Protein AF-A0A3G9JSM3-F1 (afdb_monomer_lite)

Secondary structure (DSSP, 8-state):
--HHHHTT--TTS----EE-TTS-EEESSHHHHHSS--SS---B-TTS-B-TTSTT-EEE--S-TTS---S--TT-TT-EEEEEESSEE-STT---EE--S---EEEETTS---B-----------PPPP-PPP---TTSSSSSS-------------

Radius of gyration: 33.99 Å; chains: 1; bounding box: 70×35×119 Å

Foldseek 3Di:
DFQCVVQVLDQPDDFDFAAAPVGHTFARGSQRQQVFATPAFNQADPVRDGNPPDAFQKAAGCAASNRHHPPFDQPDVPFWGWIAGRWHDPDDDDPDTRRGRGDTDTHDSPDDHHYDDGDDDDDDPDDDPDPDPDPPPPPPPDPPPPPDDDDDDDDDDD

pLDDT: mean 70.43, std 15.57, range [36.31, 92.62]

Organism: NCBI:txid213615

Sequence (158 aa):
MNARVNTQTQATDTSRPIYRLDGALVATSYTDLWDGFIGYPINVTESGTSIAGTPGTAVWTGTLQDGTSPGSQLGSLGAVSVRGFVGFVLGTNVLVVDFRWVNTGAEPSNNFLPVYGISSVLAVPTAPPAATPEPSSLLGFITLGGLMLGGAVRKARK

Structure (mmCIF, N/CA/C/O backbone):
data_AF-A0A3G9JSM3-F1
#
_entry.id   AF-A0A3G9JSM3-F1
#
loop_
_atom_site.group_PDB
_atom_site.id
_atom_site.type_symbol
_atom_site.label_atom_id
_atom_site.label_alt_id
_atom_site.label_comp_id
_atom_site.label_asym_id
_atom_site.label_entity_id
_atom_site.label_seq_id
_atom_site.pdbx_PDB_ins_code
_atom_site.Cartn_x
_atom_site.Cartn_y
_atom_site.Cartn_z
_atom_site.occupancy
_atom_site.B_iso_or_equiv
_atom_site.auth_seq_id
_atom_site.auth_comp_id
_atom_site.auth_asym_id
_atom_site.auth_atom_id
_atom_site.pdbx_PDB_model_num
ATOM 1 N N . MET A 1 1 ? 16.468 0.179 0.024 1.00 67.38 1 MET A N 1
ATOM 2 C CA . MET A 1 1 ? 15.324 0.648 0.842 1.00 67.38 1 MET A CA 1
ATOM 3 C C . MET A 1 1 ? 14.040 0.140 0.189 1.00 67.38 1 MET A C 1
ATOM 5 O O . MET A 1 1 ? 14.031 0.069 -1.033 1.00 67.38 1 MET A O 1
ATOM 9 N N . ASN A 1 2 ? 13.036 -0.309 0.952 1.00 78.75 2 ASN A N 1
ATOM 10 C CA . ASN A 1 2 ? 11.856 -1.012 0.422 1.00 78.75 2 ASN A CA 1
ATOM 11 C C . ASN A 1 2 ? 10.567 -0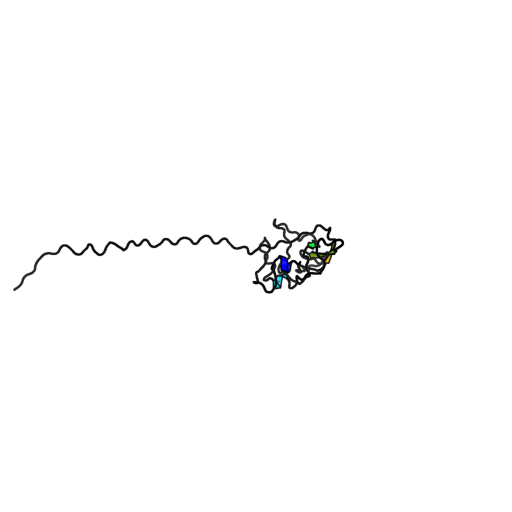.517 1.116 1.00 78.75 2 ASN A C 1
ATOM 13 O O . ASN A 1 2 ? 10.638 -0.004 2.233 1.00 78.75 2 ASN A O 1
ATOM 17 N N . ALA A 1 3 ? 9.404 -0.646 0.471 1.00 84.31 3 ALA A N 1
ATOM 18 C CA . ALA A 1 3 ? 8.138 -0.148 1.010 1.00 84.31 3 ALA A CA 1
ATOM 19 C C . ALA A 1 3 ? 7.753 -0.792 2.351 1.00 84.31 3 ALA A C 1
ATOM 21 O O . ALA A 1 3 ? 7.305 -0.069 3.237 1.00 84.31 3 ALA A O 1
ATOM 22 N N . ARG A 1 4 ? 7.996 -2.093 2.556 1.00 86.94 4 ARG A N 1
ATOM 23 C CA . ARG A 1 4 ? 7.712 -2.788 3.827 1.00 86.94 4 ARG A CA 1
ATOM 24 C C . ARG A 1 4 ? 8.434 -2.158 5.020 1.00 86.94 4 ARG A C 1
ATOM 26 O O . ARG A 1 4 ? 7.847 -1.968 6.080 1.00 86.94 4 ARG A O 1
ATOM 33 N N . VAL A 1 5 ? 9.703 -1.799 4.849 1.00 86.69 5 VAL A N 1
ATOM 34 C CA . VAL A 1 5 ? 10.511 -1.137 5.880 1.00 86.69 5 VAL A CA 1
ATOM 35 C C . VAL A 1 5 ? 10.105 0.328 6.032 1.00 86.69 5 VAL A C 1
ATOM 37 O O . VAL A 1 5 ? 9.914 0.781 7.156 1.00 86.69 5 VAL A O 1
ATOM 40 N N . ASN A 1 6 ? 9.906 1.049 4.924 1.00 85.88 6 ASN A N 1
ATOM 41 C CA . ASN A 1 6 ? 9.564 2.479 4.937 1.00 85.88 6 ASN A CA 1
ATOM 42 C C . ASN A 1 6 ? 8.227 2.775 5.612 1.00 85.88 6 ASN A C 1
ATOM 44 O O . ASN A 1 6 ? 8.044 3.846 6.179 1.00 85.88 6 ASN A O 1
ATOM 48 N N . THR A 1 7 ? 7.302 1.825 5.523 1.00 87.12 7 THR A N 1
ATOM 49 C CA . THR A 1 7 ? 5.960 1.919 6.099 1.00 87.12 7 THR A CA 1
ATOM 50 C C . THR A 1 7 ? 5.846 1.247 7.462 1.00 87.12 7 THR A C 1
ATOM 52 O O . THR A 1 7 ? 4.769 1.263 8.043 1.00 87.12 7 THR A O 1
ATOM 55 N N . GLN A 1 8 ? 6.931 0.648 7.971 1.00 88.62 8 GLN A N 1
ATOM 56 C CA . GLN A 1 8 ? 6.931 -0.130 9.216 1.00 88.62 8 GLN A CA 1
ATOM 57 C C . GLN A 1 8 ? 5.878 -1.262 9.226 1.00 88.62 8 GLN A C 1
ATOM 59 O O . GLN A 1 8 ? 5.382 -1.658 10.272 1.00 88.62 8 GLN A O 1
ATOM 64 N N . THR A 1 9 ? 5.553 -1.830 8.059 1.00 88.38 9 THR A N 1
ATOM 65 C CA . THR A 1 9 ? 4.553 -2.907 7.901 1.00 88.38 9 THR A CA 1
ATOM 66 C C . THR A 1 9 ? 5.207 -4.289 7.882 1.00 88.38 9 THR A C 1
ATOM 68 O O . THR A 1 9 ? 4.960 -5.125 7.012 1.00 88.38 9 THR A O 1
ATOM 71 N N . GLN A 1 10 ? 6.120 -4.539 8.815 1.00 85.94 10 GLN A N 1
ATOM 72 C CA . GLN A 1 10 ? 6.842 -5.809 8.899 1.00 85.94 10 GLN A CA 1
ATOM 73 C C . GLN A 1 10 ? 5.965 -6.850 9.608 1.00 85.94 10 GLN A C 1
ATOM 75 O O . GLN A 1 10 ? 5.347 -6.540 10.620 1.00 85.94 10 GLN A O 1
ATOM 80 N N . ALA A 1 11 ? 5.925 -8.088 9.106 1.00 70.31 11 ALA A N 1
ATOM 81 C CA . ALA A 1 11 ? 5.034 -9.150 9.604 1.00 70.31 11 ALA A CA 1
ATOM 82 C C . ALA A 1 11 ? 5.206 -9.498 11.102 1.00 70.31 11 ALA A C 1
ATOM 84 O O . ALA A 1 11 ? 4.347 -10.147 11.690 1.00 70.31 11 ALA A O 1
ATOM 85 N N . THR A 1 12 ? 6.311 -9.077 11.721 1.00 70.94 12 THR A N 1
ATOM 86 C CA . THR A 1 12 ? 6.621 -9.280 13.144 1.00 70.94 12 THR A CA 1
ATOM 87 C C . THR A 1 12 ? 6.180 -8.127 14.051 1.00 70.94 12 THR A C 1
ATOM 89 O O . THR A 1 12 ? 6.315 -8.245 15.266 1.00 70.94 12 THR A O 1
ATOM 92 N N . ASP A 1 13 ? 5.702 -7.011 13.495 1.00 64.12 13 ASP A N 1
ATOM 93 C CA . ASP A 1 13 ? 5.218 -5.858 14.263 1.00 64.12 13 ASP A CA 1
ATOM 94 C C . ASP A 1 13 ? 3.699 -5.956 14.506 1.00 64.12 13 ASP A C 1
ATOM 96 O O . ASP A 1 13 ? 2.994 -6.708 13.832 1.00 64.12 13 ASP A O 1
ATOM 100 N N . THR A 1 14 ? 3.203 -5.217 15.501 1.00 64.31 14 THR A N 1
ATOM 101 C CA . THR A 1 14 ? 1.815 -5.182 15.980 1.00 64.31 14 THR A CA 1
ATOM 102 C C . THR A 1 14 ? 0.805 -5.149 14.830 1.00 64.31 14 THR A C 1
ATOM 104 O O . THR A 1 14 ? 0.507 -4.103 14.258 1.00 64.31 14 THR A O 1
ATOM 107 N N . SER A 1 15 ? 0.277 -6.328 14.493 1.00 77.88 15 SER A N 1
ATOM 108 C CA . SER A 1 15 ? -0.667 -6.531 13.399 1.00 77.88 15 SER A CA 1
ATOM 109 C C . SER A 1 15 ? -1.861 -5.591 13.528 1.00 77.88 15 SER A C 1
ATOM 111 O O . SER A 1 15 ? -2.610 -5.652 14.506 1.00 77.88 15 SER A O 1
ATOM 113 N N . ARG A 1 16 ? -2.048 -4.736 12.524 1.00 86.19 16 ARG A N 1
ATOM 114 C CA . ARG A 1 16 ? -3.142 -3.769 12.457 1.00 86.19 16 ARG A CA 1
ATOM 115 C C . ARG A 1 16 ? -3.856 -3.879 11.114 1.00 86.19 16 ARG A C 1
ATOM 117 O O . ARG A 1 16 ? -3.176 -4.029 10.096 1.00 86.19 16 ARG A O 1
ATOM 124 N N . PRO A 1 17 ? -5.193 -3.762 11.098 1.00 91.69 17 PRO A N 1
ATOM 125 C CA . PRO A 1 17 ? -5.922 -3.654 9.851 1.00 91.69 17 PRO A CA 1
ATOM 126 C C . PRO A 1 17 ? -5.582 -2.335 9.150 1.00 91.69 17 PRO A C 1
ATOM 128 O O . PRO A 1 17 ? -5.435 -1.288 9.786 1.00 91.69 17 PRO A O 1
ATOM 131 N N . ILE A 1 18 ? -5.464 -2.400 7.831 1.00 91.62 18 ILE A N 1
ATOM 132 C CA . ILE A 1 18 ? -5.178 -1.280 6.942 1.00 91.62 18 ILE A CA 1
ATOM 133 C C . ILE A 1 18 ? -6.439 -1.003 6.138 1.00 91.62 18 ILE A C 1
ATOM 135 O O . ILE A 1 18 ? -7.010 -1.904 5.523 1.00 91.62 18 ILE A O 1
ATOM 139 N N . TYR A 1 19 ? -6.851 0.258 6.127 1.00 92.62 19 TYR A N 1
ATOM 140 C CA . TYR A 1 19 ? -8.038 0.717 5.421 1.00 92.62 19 TYR A CA 1
ATOM 141 C C . TYR A 1 19 ? -7.665 1.749 4.369 1.00 92.62 19 TYR A C 1
ATOM 143 O O . TYR A 1 19 ? -6.707 2.509 4.521 1.00 92.62 19 TYR A O 1
ATOM 151 N N . ARG A 1 20 ? -8.474 1.809 3.318 1.00 89.81 20 ARG A N 1
ATOM 152 C CA . ARG A 1 20 ? -8.543 2.978 2.446 1.00 89.81 20 ARG A CA 1
ATOM 153 C C . ARG A 1 20 ? -9.277 4.124 3.133 1.00 89.81 20 ARG A C 1
ATOM 155 O O . ARG A 1 20 ? -10.010 3.930 4.100 1.00 89.81 20 ARG A O 1
ATOM 162 N N . LEU A 1 21 ? -9.131 5.316 2.564 1.00 88.19 21 LEU A N 1
ATOM 163 C CA . LEU A 1 21 ? -9.771 6.536 3.060 1.00 88.19 21 LEU A CA 1
ATOM 164 C C . LEU A 1 21 ? -11.305 6.515 2.968 1.00 88.19 21 LEU A C 1
ATOM 166 O O . LEU A 1 21 ? -11.963 7.245 3.700 1.00 88.19 21 LEU A O 1
ATOM 170 N N . ASP A 1 22 ? -11.876 5.659 2.122 1.00 87.69 22 ASP A N 1
ATOM 171 C CA . ASP A 1 22 ? -13.320 5.422 2.029 1.00 87.69 22 ASP A CA 1
ATOM 172 C C . ASP A 1 22 ? -13.820 4.291 2.947 1.00 87.69 22 ASP A C 1
ATOM 174 O O . ASP A 1 22 ? -14.986 3.909 2.886 1.00 87.69 22 ASP A O 1
ATOM 178 N N . GLY A 1 23 ? -12.952 3.750 3.808 1.00 90.38 23 GLY A N 1
ATOM 179 C CA . GLY A 1 23 ? -13.303 2.736 4.803 1.00 90.38 23 GLY A CA 1
ATOM 180 C C . GLY A 1 23 ? -13.230 1.288 4.312 1.00 90.38 23 GLY A C 1
ATOM 181 O O . GLY A 1 23 ? -13.497 0.377 5.095 1.00 90.38 23 GLY A O 1
ATOM 182 N N . ALA A 1 24 ? -12.837 1.034 3.059 1.00 89.62 24 ALA A N 1
ATOM 183 C CA . ALA A 1 24 ? -12.637 -0.332 2.576 1.00 89.62 24 ALA A CA 1
ATOM 184 C C . ALA A 1 24 ? -11.421 -0.993 3.256 1.00 89.62 24 ALA A C 1
ATOM 186 O O . ALA A 1 24 ? -10.328 -0.421 3.289 1.00 89.62 24 ALA A O 1
ATOM 187 N N . LEU A 1 25 ? -11.611 -2.204 3.790 1.00 91.75 25 LEU A N 1
ATOM 188 C CA . LEU A 1 25 ? -10.570 -2.980 4.472 1.00 91.75 25 LEU A CA 1
ATOM 189 C C . LEU A 1 25 ? -9.588 -3.576 3.457 1.00 91.75 25 LEU A C 1
ATOM 191 O O . LEU A 1 25 ? -9.883 -4.577 2.816 1.00 91.75 25 LEU A O 1
ATOM 195 N N . VAL A 1 26 ? -8.405 -2.987 3.328 1.00 90.38 26 VAL A N 1
ATOM 196 C CA . VAL A 1 26 ? -7.367 -3.459 2.402 1.00 90.38 26 VAL A CA 1
ATOM 197 C C . VAL A 1 26 ? -6.726 -4.737 2.921 1.00 90.38 26 VAL A C 1
ATOM 199 O O . VAL A 1 26 ? -6.661 -5.718 2.197 1.00 90.38 26 VAL A O 1
ATOM 202 N N . ALA A 1 27 ? -6.275 -4.735 4.171 1.00 91.19 27 ALA A N 1
ATOM 203 C CA . ALA A 1 27 ? -5.614 -5.882 4.778 1.00 91.19 27 ALA A CA 1
ATOM 204 C C . ALA A 1 27 ? -5.982 -5.965 6.259 1.00 91.19 27 ALA A C 1
ATOM 206 O O . ALA A 1 27 ? -6.094 -4.948 6.937 1.00 91.19 27 ALA A O 1
ATOM 207 N N . THR A 1 28 ? -6.158 -7.170 6.777 1.00 91.69 28 THR A N 1
ATOM 208 C CA . THR A 1 28 ? -6.427 -7.475 8.189 1.00 91.69 28 THR A CA 1
ATOM 209 C C . THR A 1 28 ? -5.175 -7.381 9.064 1.00 91.69 28 THR A C 1
ATOM 211 O O . THR A 1 28 ? -5.278 -7.189 10.276 1.00 91.69 28 THR A O 1
ATOM 214 N N . SER A 1 29 ? -3.995 -7.504 8.455 1.00 90.19 29 SER A N 1
ATOM 215 C CA . SER A 1 29 ? -2.695 -7.489 9.122 1.00 90.19 29 SER A CA 1
ATOM 216 C C . SER A 1 29 ? -1.581 -7.036 8.177 1.00 90.19 29 SER A C 1
ATOM 218 O O . SER A 1 29 ? -1.764 -6.956 6.964 1.00 90.19 29 SER A O 1
ATOM 220 N N . TYR A 1 30 ? -0.387 -6.797 8.721 1.00 90.56 30 TYR A N 1
ATOM 221 C CA . TYR A 1 30 ? 0.805 -6.571 7.899 1.00 90.56 30 TYR A CA 1
ATOM 222 C C . TYR A 1 30 ? 1.211 -7.819 7.110 1.00 90.56 30 TYR A C 1
ATOM 224 O O . TYR A 1 30 ? 1.714 -7.692 6.002 1.00 90.56 30 TYR A O 1
ATOM 232 N N . THR A 1 31 ? 0.974 -9.021 7.639 1.00 89.81 31 THR A N 1
ATOM 233 C CA . THR A 1 31 ? 1.213 -10.266 6.896 1.00 89.81 31 THR A CA 1
ATOM 234 C C . THR A 1 31 ? 0.284 -10.369 5.692 1.00 89.81 31 THR A C 1
ATOM 236 O O . THR A 1 31 ? 0.772 -10.598 4.593 1.00 89.81 31 THR A O 1
ATOM 239 N N . ASP A 1 32 ? -1.008 -10.106 5.895 1.00 88.31 32 ASP A N 1
ATOM 240 C CA . ASP A 1 32 ? -2.045 -10.083 4.850 1.00 88.31 32 ASP A CA 1
ATOM 241 C C . ASP A 1 32 ? -1.735 -9.025 3.782 1.00 88.31 32 ASP A C 1
ATOM 243 O O . ASP A 1 32 ? -1.842 -9.276 2.591 1.00 88.31 32 ASP A O 1
ATOM 247 N N . LEU A 1 33 ? -1.198 -7.860 4.175 1.00 88.44 33 LEU A N 1
ATOM 248 C CA . LEU A 1 33 ? -0.731 -6.882 3.192 1.00 88.44 33 LEU A CA 1
ATOM 249 C C . LEU A 1 33 ? 0.320 -7.484 2.247 1.00 88.44 33 LEU A C 1
ATOM 251 O O . LEU A 1 33 ? 0.344 -7.123 1.084 1.00 88.44 33 LEU A O 1
ATOM 255 N N . TRP A 1 34 ? 1.204 -8.375 2.691 1.00 87.62 34 TRP A N 1
ATOM 256 C CA . TRP A 1 34 ? 2.344 -8.820 1.881 1.00 87.62 34 TRP A CA 1
ATOM 257 C C . TRP A 1 34 ? 2.325 -10.297 1.471 1.00 87.62 34 TRP A C 1
ATO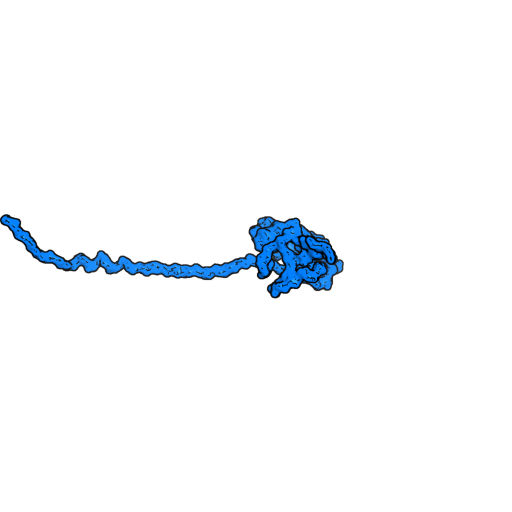M 259 O O . TRP A 1 34 ? 3.315 -10.774 0.913 1.00 87.62 34 TRP A O 1
ATOM 269 N N . ASP A 1 35 ? 1.257 -11.039 1.749 1.00 83.44 35 ASP A N 1
ATOM 270 C CA . ASP A 1 35 ? 1.143 -12.447 1.343 1.00 83.44 35 ASP A CA 1
ATOM 271 C C . ASP A 1 35 ? 0.763 -12.609 -0.138 1.00 83.44 35 ASP A C 1
ATOM 273 O O . ASP A 1 35 ? 0.864 -13.692 -0.720 1.0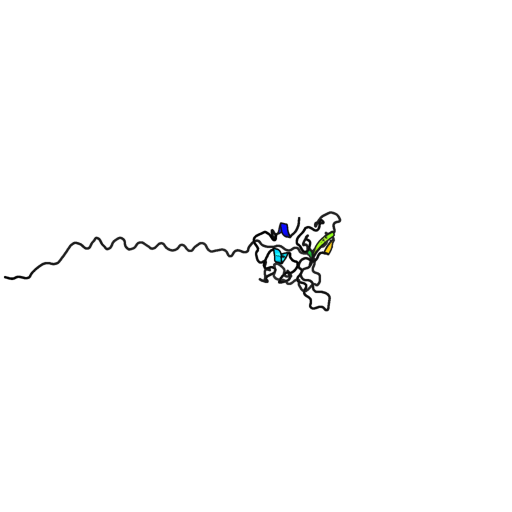0 83.44 35 ASP A O 1
ATOM 277 N N . GLY A 1 36 ? 0.401 -11.494 -0.767 1.00 77.12 36 GLY A N 1
ATOM 278 C CA . GLY A 1 36 ? 0.062 -11.408 -2.166 1.00 77.12 36 GLY A CA 1
ATOM 279 C C . GLY A 1 36 ? -1.346 -10.908 -2.396 1.00 77.12 36 GLY A C 1
ATOM 280 O O . GLY A 1 36 ? -1.509 -10.200 -3.374 1.00 77.12 36 GLY A O 1
ATOM 281 N N . PHE A 1 37 ? -2.327 -11.200 -1.546 1.00 81.31 37 PHE A N 1
ATOM 282 C CA . PHE A 1 37 ? -3.723 -10.833 -1.796 1.00 81.31 37 PHE A CA 1
ATOM 283 C C . PHE A 1 37 ? -4.217 -9.818 -0.773 1.00 81.31 37 PHE A C 1
ATOM 285 O O . PHE A 1 37 ? -3.954 -9.935 0.409 1.00 81.31 37 PHE A O 1
ATOM 292 N N . ILE A 1 38 ? -4.968 -8.819 -1.231 1.00 84.88 38 ILE A N 1
ATOM 293 C CA . ILE A 1 38 ? -5.645 -7.864 -0.347 1.00 84.88 38 ILE A CA 1
ATOM 294 C C . ILE A 1 38 ? -7.161 -7.965 -0.511 1.00 84.88 38 ILE A C 1
ATOM 296 O O . ILE A 1 38 ? -7.662 -8.413 -1.539 1.00 84.88 38 ILE A O 1
ATOM 300 N N . GLY A 1 39 ? -7.919 -7.541 0.498 1.00 85.81 39 GLY A N 1
ATOM 301 C CA . GLY A 1 39 ? -9.381 -7.612 0.478 1.00 85.81 39 GLY A CA 1
ATOM 302 C C . GLY A 1 39 ? -10.023 -6.695 -0.569 1.00 85.81 39 GLY A C 1
ATOM 303 O O . GLY A 1 39 ? -11.019 -7.062 -1.187 1.00 85.81 39 GLY A O 1
ATOM 304 N N . TYR A 1 40 ? -9.449 -5.508 -0.786 1.00 84.62 40 TYR A N 1
ATOM 305 C CA . TYR A 1 40 ? -9.931 -4.518 -1.756 1.00 84.62 40 TYR A CA 1
ATOM 306 C C . TYR A 1 40 ? -8.757 -3.808 -2.433 1.00 84.62 40 TYR A C 1
ATOM 308 O O . TYR A 1 40 ? -7.828 -3.414 -1.735 1.00 84.62 40 TYR A O 1
ATOM 316 N N . PRO A 1 41 ? -8.802 -3.543 -3.752 1.00 81.19 41 PRO A N 1
ATOM 317 C CA . PRO A 1 41 ? -7.718 -2.869 -4.465 1.00 81.19 41 PRO A CA 1
ATOM 318 C C . PRO A 1 41 ? -7.509 -1.447 -3.931 1.00 81.19 41 PRO A C 1
ATOM 320 O O . PRO A 1 41 ? -8.465 -0.782 -3.541 1.00 81.19 41 PRO A O 1
ATOM 323 N N . ILE A 1 42 ? -6.283 -0.924 -3.972 1.00 83.38 42 ILE A N 1
ATOM 324 C CA . ILE A 1 42 ? -5.957 0.427 -3.473 1.00 83.38 42 ILE A CA 1
ATOM 325 C C . ILE A 1 42 ? -6.236 1.486 -4.561 1.00 83.38 42 ILE A C 1
ATOM 327 O O . ILE A 1 42 ? -5.367 2.242 -4.974 1.00 83.38 42 ILE A O 1
ATOM 331 N N . ASN A 1 43 ? -7.451 1.516 -5.107 1.00 80.88 43 ASN A N 1
ATOM 332 C CA . ASN A 1 43 ? -7.775 2.239 -6.345 1.00 80.88 43 ASN A CA 1
ATOM 333 C C . ASN A 1 43 ? -8.513 3.569 -6.152 1.00 80.88 43 ASN A C 1
ATOM 335 O O . ASN A 1 43 ? -9.303 3.955 -7.012 1.00 80.88 43 ASN A O 1
ATOM 339 N N . VAL A 1 44 ? -8.248 4.271 -5.052 1.00 82.69 44 VAL A N 1
ATOM 340 C CA . VAL A 1 44 ? -8.840 5.581 -4.764 1.00 82.69 44 VAL A CA 1
ATOM 341 C C . VAL A 1 44 ? -7.766 6.567 -4.312 1.00 82.69 44 VAL A C 1
ATOM 343 O O . VAL A 1 44 ? -6.875 6.207 -3.543 1.00 82.69 44 VAL A O 1
ATOM 346 N N . THR A 1 45 ? -7.843 7.796 -4.823 1.00 86.00 45 THR A N 1
ATOM 347 C CA . THR A 1 45 ? -6.977 8.919 -4.435 1.00 86.00 45 THR A CA 1
ATOM 348 C C . THR A 1 45 ? -7.357 9.482 -3.065 1.00 86.00 45 THR A C 1
ATOM 350 O O . THR A 1 45 ? -8.419 9.190 -2.515 1.00 86.00 45 THR A O 1
ATOM 353 N N . GLU A 1 46 ? -6.525 10.370 -2.526 1.00 86.38 46 GLU A N 1
ATOM 354 C CA . GLU A 1 46 ? -6.798 11.114 -1.291 1.00 86.38 46 GLU A CA 1
ATOM 355 C C . GLU A 1 46 ? -8.064 11.978 -1.347 1.00 86.38 46 GLU A C 1
ATOM 357 O O . GLU A 1 46 ? -8.697 12.226 -0.325 1.00 86.38 46 GLU A O 1
ATOM 362 N N . SER A 1 47 ? -8.460 12.391 -2.549 1.00 89.62 47 SER A N 1
ATOM 363 C CA . SER A 1 47 ? -9.693 13.132 -2.828 1.00 89.62 47 SER A CA 1
ATOM 364 C C . SER A 1 47 ? -10.925 12.235 -3.019 1.00 89.62 47 SER A C 1
ATOM 366 O O . SER A 1 47 ? -12.004 12.739 -3.323 1.00 89.62 47 SER A O 1
ATOM 368 N N . GLY A 1 48 ? -10.794 10.913 -2.861 1.00 84.56 48 GLY A N 1
ATOM 369 C CA . GLY A 1 48 ? -11.896 9.964 -3.044 1.00 84.56 48 GLY A CA 1
ATOM 370 C C . GLY A 1 48 ? -12.174 9.603 -4.508 1.00 84.56 48 GLY A C 1
ATOM 371 O O . GLY A 1 48 ? -13.178 8.958 -4.806 1.00 84.56 48 GLY A O 1
ATOM 372 N N . THR A 1 49 ? -11.301 10.000 -5.440 1.00 85.56 49 THR A N 1
ATOM 373 C CA . THR A 1 49 ? -11.488 9.720 -6.869 1.00 85.56 49 THR A CA 1
ATOM 374 C C . THR A 1 49 ? -11.021 8.306 -7.195 1.00 85.56 49 THR A C 1
ATOM 376 O O . THR A 1 49 ? -9.892 7.928 -6.887 1.00 85.56 49 THR A O 1
ATOM 379 N N . SER A 1 50 ? -11.880 7.519 -7.844 1.00 79.94 50 SER A N 1
ATOM 380 C CA . SER A 1 50 ? -11.527 6.176 -8.309 1.00 79.94 50 SER A CA 1
ATOM 381 C C . SER A 1 50 ? -10.566 6.229 -9.496 1.00 79.94 50 SER A C 1
ATOM 383 O O . SER A 1 50 ? -10.828 6.902 -10.490 1.00 79.94 50 SER A O 1
ATOM 385 N N . ILE A 1 51 ? -9.488 5.453 -9.413 1.00 74.88 51 ILE A N 1
ATOM 386 C CA . ILE A 1 51 ? -8.544 5.193 -10.512 1.00 74.88 51 ILE A CA 1
ATOM 387 C C . ILE A 1 51 ? -8.745 3.797 -11.126 1.00 74.88 51 ILE A C 1
ATOM 389 O O . ILE A 1 51 ? -7.998 3.385 -12.007 1.00 74.88 51 ILE A O 1
ATOM 393 N N . ALA A 1 52 ? -9.802 3.085 -10.709 1.00 61.28 52 ALA A N 1
ATOM 394 C CA . ALA A 1 52 ? -10.143 1.723 -11.135 1.00 61.28 52 ALA A CA 1
ATOM 395 C C . ALA A 1 52 ? -10.486 1.579 -12.631 1.00 61.28 52 ALA A C 1
ATOM 397 O O . ALA A 1 52 ? -10.530 0.466 -13.148 1.00 61.28 52 ALA A O 1
ATOM 398 N N . GLY A 1 53 ? -10.783 2.690 -13.309 1.00 50.12 53 GLY A N 1
ATOM 399 C CA . GLY A 1 53 ? -11.244 2.712 -14.700 1.00 50.12 53 GLY A CA 1
ATOM 400 C C . GLY A 1 53 ? -10.134 2.673 -15.750 1.00 50.12 53 GLY A C 1
ATOM 401 O O . GLY A 1 53 ? -10.443 2.607 -16.937 1.00 50.12 53 GLY A O 1
ATOM 402 N N . THR A 1 54 ? -8.866 2.702 -15.339 1.00 56.53 54 THR A N 1
ATOM 403 C CA . THR A 1 54 ? -7.724 2.696 -16.258 1.00 56.53 54 THR A CA 1
ATOM 404 C C . THR A 1 54 ? -6.962 1.381 -16.089 1.00 56.53 54 THR A C 1
ATOM 406 O O . THR A 1 54 ? -6.115 1.274 -15.198 1.00 56.53 54 THR A O 1
ATOM 409 N N . PRO A 1 55 ? -7.253 0.345 -16.903 1.00 50.59 55 PRO A N 1
ATOM 410 C CA . PRO A 1 55 ? -6.479 -0.888 -16.896 1.00 50.59 55 PRO A CA 1
ATOM 411 C C . PRO A 1 55 ? -4.981 -0.585 -16.972 1.00 50.59 55 PRO A C 1
ATOM 413 O O . PRO A 1 55 ? -4.528 0.125 -17.868 1.00 50.59 55 PRO A O 1
ATOM 416 N N . GLY A 1 56 ? -4.212 -1.113 -16.019 1.00 53.25 56 GLY A N 1
ATOM 417 C CA . GLY A 1 56 ? -2.763 -0.939 -16.000 1.00 53.25 56 GLY A CA 1
ATOM 418 C C . GLY A 1 56 ? -2.260 0.363 -15.373 1.00 53.25 56 GLY A C 1
ATOM 419 O O . GLY A 1 56 ? -1.104 0.704 -15.622 1.00 53.25 56 GLY A O 1
ATOM 420 N N . THR A 1 57 ? -3.046 1.069 -14.542 1.00 70.75 57 THR A N 1
ATOM 421 C CA . THR A 1 57 ? -2.479 2.118 -13.674 1.00 70.75 57 THR A CA 1
ATOM 422 C C . THR A 1 57 ? -1.395 1.509 -12.789 1.00 70.75 57 THR A C 1
ATOM 424 O O . THR A 1 57 ? -1.653 0.796 -11.817 1.00 70.75 57 THR A O 1
ATOM 427 N N . ALA A 1 58 ? -0.155 1.762 -13.186 1.00 76.38 58 ALA A N 1
ATOM 428 C CA . ALA A 1 58 ? 1.033 1.358 -12.474 1.00 76.38 58 ALA A CA 1
ATOM 429 C C . ALA A 1 58 ? 1.303 2.327 -11.320 1.00 76.38 58 ALA A C 1
ATOM 431 O O . ALA A 1 58 ? 1.094 3.531 -11.447 1.00 76.38 58 ALA A O 1
ATOM 432 N N . VAL A 1 59 ? 1.804 1.793 -10.213 1.00 79.75 59 VAL A N 1
ATOM 433 C CA . VAL A 1 59 ? 2.258 2.552 -9.041 1.00 79.75 59 VAL A CA 1
ATOM 434 C C . VAL A 1 59 ? 3.690 2.188 -8.723 1.00 79.75 59 VAL A C 1
ATOM 436 O O . VAL A 1 59 ? 4.110 1.044 -8.893 1.00 79.75 59 VAL A O 1
ATOM 439 N N . TRP A 1 60 ? 4.445 3.136 -8.189 1.00 84.00 60 TRP A N 1
ATOM 440 C CA . TRP A 1 60 ? 5.742 2.826 -7.615 1.00 84.00 60 TRP A CA 1
ATOM 441 C C . TRP A 1 60 ? 5.574 2.121 -6.267 1.00 84.00 60 TRP A C 1
ATOM 443 O O . TRP A 1 60 ? 4.979 2.664 -5.339 1.00 84.00 60 TRP A O 1
ATOM 453 N N . THR A 1 61 ? 6.140 0.918 -6.150 1.00 80.88 61 THR A N 1
ATOM 454 C CA . THR A 1 61 ? 6.163 0.142 -4.897 1.00 80.88 61 THR A CA 1
ATOM 455 C C . THR A 1 61 ? 7.585 -0.108 -4.401 1.00 80.88 61 THR A C 1
ATOM 457 O O . THR A 1 61 ? 7.792 -0.304 -3.204 1.00 80.88 61 THR A O 1
ATOM 460 N N . GLY A 1 62 ? 8.589 -0.118 -5.291 1.00 80.56 62 GLY A N 1
ATOM 461 C CA . GLY A 1 62 ? 9.995 -0.328 -4.920 1.00 80.56 62 GLY A CA 1
ATOM 462 C C . GLY A 1 62 ? 10.254 -1.648 -4.179 1.00 80.56 62 GLY A C 1
ATOM 463 O O . GLY A 1 62 ? 11.226 -1.757 -3.431 1.00 80.56 62 GLY A O 1
ATOM 464 N N . THR A 1 63 ? 9.356 -2.623 -4.335 1.00 82.00 63 THR A N 1
ATOM 465 C CA . THR A 1 63 ? 9.321 -3.898 -3.610 1.00 82.00 63 THR A CA 1
ATOM 466 C C . THR A 1 63 ? 8.860 -5.030 -4.513 1.00 82.00 63 THR A C 1
ATOM 468 O O . THR A 1 63 ? 8.097 -4.807 -5.452 1.00 82.00 63 THR A O 1
ATOM 471 N N . LEU A 1 64 ? 9.322 -6.244 -4.216 1.00 81.75 64 LEU A N 1
ATOM 472 C CA . LEU A 1 64 ? 8.731 -7.478 -4.726 1.00 81.75 64 LEU A CA 1
ATOM 473 C C . LEU A 1 64 ? 7.370 -7.737 -4.058 1.00 81.75 64 LEU A C 1
ATOM 475 O O . LEU A 1 64 ? 6.998 -7.050 -3.106 1.00 81.75 64 LEU A O 1
ATOM 479 N N . GLN A 1 65 ? 6.627 -8.729 -4.557 1.00 81.00 65 GLN A N 1
ATOM 480 C CA . GLN A 1 65 ? 5.289 -9.065 -4.052 1.00 81.00 65 GLN A CA 1
ATOM 481 C C . GLN A 1 65 ? 5.270 -9.328 -2.540 1.00 81.00 65 GLN A C 1
ATOM 483 O O . GLN A 1 65 ? 4.343 -8.929 -1.845 1.00 81.00 65 GLN A O 1
ATOM 488 N N . ASP A 1 66 ? 6.342 -9.923 -2.027 1.00 81.38 66 ASP A N 1
ATOM 489 C CA . ASP A 1 66 ? 6.549 -10.214 -0.614 1.00 81.38 66 ASP A CA 1
ATOM 490 C C . ASP A 1 66 ? 7.155 -9.034 0.167 1.00 81.38 66 ASP A C 1
ATOM 492 O O . ASP A 1 66 ? 7.754 -9.241 1.216 1.00 81.38 66 ASP A O 1
ATOM 496 N N . GLY A 1 67 ? 7.109 -7.802 -0.345 1.00 83.06 67 GLY A N 1
ATOM 497 C CA . GLY A 1 67 ? 7.643 -6.615 0.329 1.00 83.06 67 GLY A CA 1
ATOM 498 C C . GLY A 1 67 ? 9.165 -6.566 0.477 1.00 83.06 67 GLY A C 1
ATOM 499 O O . GLY A 1 67 ? 9.684 -5.678 1.160 1.00 83.06 67 GLY A O 1
ATOM 500 N N . THR A 1 68 ? 9.907 -7.483 -0.146 1.00 84.88 68 THR A N 1
ATOM 501 C CA . THR A 1 68 ? 11.373 -7.456 -0.132 1.00 84.88 68 THR A CA 1
ATOM 502 C C . THR A 1 68 ? 11.937 -6.523 -1.206 1.00 84.88 68 THR A C 1
ATOM 504 O O . THR A 1 68 ? 11.245 -6.068 -2.116 1.00 84.88 68 THR A O 1
ATOM 507 N N . SER A 1 69 ? 13.213 -6.156 -1.063 1.00 82.12 69 SER A N 1
ATOM 508 C CA . SER A 1 69 ? 13.890 -5.263 -2.007 1.00 82.12 69 SER A CA 1
ATOM 509 C C . SER A 1 69 ? 14.273 -6.021 -3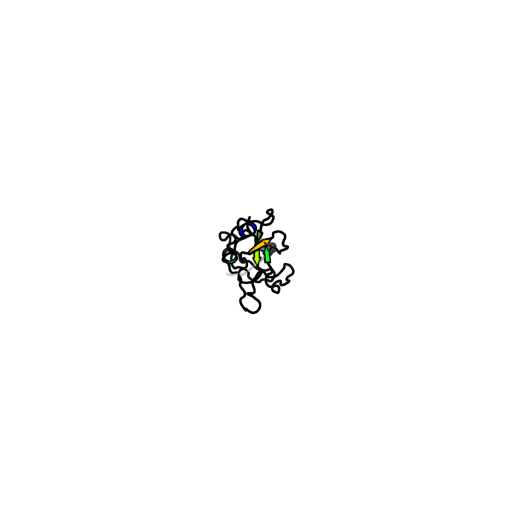.284 1.00 82.12 69 SER A C 1
ATOM 511 O O . SER A 1 69 ? 14.971 -7.026 -3.177 1.00 82.12 69 SER A O 1
ATOM 513 N N . PRO A 1 70 ? 13.956 -5.504 -4.483 1.00 75.75 70 PRO A N 1
ATOM 514 C CA . PRO A 1 70 ? 14.338 -6.128 -5.753 1.00 75.75 70 PRO A CA 1
ATOM 515 C C . PRO A 1 70 ? 15.815 -5.906 -6.136 1.00 75.75 70 PRO A C 1
ATOM 517 O O . PRO A 1 70 ? 16.263 -6.393 -7.166 1.00 75.75 70 PRO A O 1
ATOM 520 N N . GLY A 1 71 ? 16.570 -5.122 -5.356 1.00 71.12 71 GLY A N 1
ATOM 521 C CA . GLY A 1 71 ? 17.975 -4.779 -5.630 1.00 71.12 71 GLY A CA 1
ATOM 522 C C . GLY A 1 71 ? 18.163 -3.529 -6.501 1.00 71.12 71 GLY A C 1
ATOM 523 O O . GLY A 1 71 ? 19.163 -2.836 -6.339 1.00 71.12 71 GLY A O 1
ATOM 524 N N . SER A 1 72 ? 17.174 -3.169 -7.325 1.00 68.94 72 SER A N 1
ATOM 525 C CA . SER A 1 72 ? 17.140 -1.929 -8.124 1.00 68.94 72 SER A CA 1
ATOM 526 C C . SER A 1 72 ? 16.168 -0.905 -7.523 1.00 68.94 72 SER A C 1
ATOM 528 O O . SER A 1 72 ? 15.011 -1.226 -7.258 1.00 68.94 72 SER A O 1
ATOM 530 N N . GLN A 1 73 ? 16.628 0.326 -7.281 1.00 68.62 73 GLN A N 1
ATOM 531 C CA . GLN A 1 73 ? 15.841 1.398 -6.651 1.00 68.62 73 GLN A CA 1
ATOM 532 C C . GLN A 1 73 ? 15.568 2.556 -7.615 1.00 68.62 73 GLN A C 1
ATOM 534 O O . GLN A 1 73 ? 16.361 2.824 -8.521 1.00 68.62 73 GLN A O 1
ATOM 539 N N . LEU A 1 74 ? 14.464 3.267 -7.369 1.00 68.88 74 LEU A N 1
ATOM 540 C CA . LEU A 1 74 ? 14.094 4.469 -8.113 1.00 68.88 74 LEU A CA 1
ATOM 541 C C . LEU A 1 74 ? 15.191 5.537 -8.001 1.00 68.88 74 LEU A C 1
ATOM 543 O O . LEU A 1 74 ? 15.675 5.817 -6.906 1.00 68.88 74 LEU A O 1
ATOM 547 N N . GLY A 1 75 ? 15.581 6.123 -9.137 1.00 58.91 75 GLY A N 1
ATOM 548 C CA . GLY A 1 75 ? 16.582 7.197 -9.202 1.00 58.91 75 GLY A CA 1
ATOM 549 C C . GLY A 1 75 ? 18.037 6.747 -9.380 1.00 58.91 75 GLY A C 1
ATOM 550 O O . GLY A 1 75 ? 18.923 7.594 -9.462 1.00 58.91 75 GLY A O 1
ATOM 551 N N . SER A 1 76 ? 18.313 5.444 -9.489 1.00 63.09 76 SER A N 1
ATOM 552 C CA . SER A 1 76 ? 19.629 4.977 -9.944 1.00 63.09 76 SER A CA 1
ATOM 553 C C . SER A 1 76 ? 19.819 5.296 -11.440 1.00 63.09 76 SER A C 1
ATOM 555 O O . SER A 1 76 ? 18.922 5.069 -12.255 1.00 63.09 76 SER A O 1
ATOM 557 N N . LEU A 1 77 ? 20.977 5.864 -11.805 1.00 46.28 77 LEU A N 1
ATOM 558 C CA . LEU A 1 77 ? 21.326 6.217 -13.189 1.00 46.28 77 LEU A CA 1
ATOM 559 C C . LEU A 1 77 ? 21.216 4.986 -14.105 1.00 46.28 77 LEU A C 1
ATOM 561 O O . LEU A 1 77 ? 21.923 4.002 -13.913 1.00 46.28 77 LEU A O 1
ATOM 565 N N . GLY A 1 78 ? 20.325 5.054 -15.101 1.00 53.38 78 GLY A N 1
ATOM 566 C CA . GLY A 1 78 ? 20.070 3.962 -16.050 1.00 53.38 78 GLY A CA 1
ATOM 567 C C . GLY A 1 78 ? 19.215 2.810 -15.505 1.00 53.38 78 GLY A C 1
ATOM 568 O O . GLY A 1 78 ? 19.055 1.804 -16.193 1.00 53.38 78 GLY A O 1
ATOM 569 N N . ALA A 1 79 ? 18.660 2.928 -14.294 1.00 56.16 79 ALA A N 1
ATOM 570 C CA . ALA A 1 79 ? 17.941 1.830 -13.663 1.00 56.16 79 ALA A CA 1
ATOM 571 C C . ALA A 1 79 ? 16.475 1.735 -14.095 1.00 56.16 79 ALA A C 1
ATOM 573 O O . ALA A 1 79 ? 15.719 2.714 -14.092 1.00 56.16 79 ALA A O 1
ATOM 574 N N . VAL A 1 80 ? 16.073 0.496 -14.362 1.00 62.44 80 VAL A N 1
ATOM 575 C CA . VAL A 1 80 ? 14.678 0.073 -14.378 1.00 62.44 80 VAL A CA 1
ATOM 576 C C . VAL A 1 80 ? 14.250 -0.167 -12.927 1.00 62.44 80 VAL A C 1
ATOM 578 O O . VAL A 1 80 ? 14.954 -0.827 -12.163 1.00 62.44 80 VAL A O 1
ATOM 581 N N . SER A 1 81 ? 13.126 0.418 -12.523 1.00 68.31 81 SER A N 1
ATOM 582 C CA . SER A 1 81 ? 12.608 0.357 -11.152 1.00 68.31 81 SER A CA 1
ATOM 583 C C . SER A 1 81 ? 11.393 -0.552 -11.062 1.00 68.31 81 SER A C 1
ATOM 585 O O . SER A 1 81 ? 10.673 -0.732 -12.043 1.00 68.31 81 SER A O 1
ATOM 587 N N . VAL A 1 82 ? 11.152 -1.123 -9.882 1.00 66.06 82 VAL A N 1
ATOM 588 C CA . VAL A 1 82 ? 10.001 -2.007 -9.677 1.00 66.06 82 VAL A CA 1
ATOM 589 C C . VAL A 1 82 ? 8.735 -1.206 -9.395 1.00 66.06 82 VAL A C 1
ATOM 591 O O . VAL A 1 82 ? 8.693 -0.374 -8.482 1.00 66.06 82 VAL A O 1
ATOM 594 N N . ARG A 1 83 ? 7.699 -1.499 -10.179 1.00 66.38 83 ARG A N 1
ATOM 595 C CA . ARG A 1 83 ? 6.327 -1.027 -9.990 1.00 66.38 83 ARG A CA 1
ATOM 596 C C . ARG A 1 83 ? 5.430 -2.141 -9.445 1.00 66.38 83 ARG A C 1
ATOM 598 O O . ARG A 1 83 ? 5.723 -3.317 -9.640 1.00 66.38 83 ARG A O 1
ATOM 605 N N . GLY A 1 84 ? 4.322 -1.743 -8.832 1.00 58.78 84 GLY A N 1
ATOM 606 C CA . GLY A 1 84 ? 3.115 -2.547 -8.656 1.00 58.78 84 GLY A CA 1
ATOM 607 C C . GLY A 1 84 ? 1.988 -2.028 -9.551 1.00 58.78 84 GLY A C 1
ATOM 608 O O . GLY A 1 84 ? 2.183 -1.103 -10.346 1.00 58.78 84 GLY A O 1
ATOM 609 N N . PHE A 1 85 ? 0.798 -2.605 -9.419 1.00 59.53 85 PHE A N 1
ATOM 610 C CA . PHE A 1 85 ? -0.378 -2.195 -10.184 1.00 59.53 85 PHE A CA 1
ATOM 611 C C . PHE A 1 85 ? -1.575 -2.017 -9.265 1.00 59.53 85 PHE A C 1
ATOM 613 O O . PHE A 1 85 ? -1.800 -2.798 -8.341 1.00 59.53 85 PHE A O 1
ATOM 620 N N . VAL A 1 86 ? -2.362 -0.988 -9.550 1.00 52.59 86 VAL A N 1
ATOM 621 C CA . VAL A 1 86 ? -3.521 -0.627 -8.746 1.00 52.59 86 VAL A CA 1
ATOM 622 C C . VAL A 1 86 ? -4.747 -1.390 -9.216 1.00 52.59 86 VAL A C 1
ATOM 624 O O . VAL A 1 86 ? -5.537 -0.871 -9.995 1.00 52.59 86 VAL A O 1
ATOM 627 N N . GLY A 1 87 ? -4.909 -2.625 -8.742 1.00 49.66 87 GLY A N 1
ATOM 628 C CA . GLY A 1 87 ? -6.010 -3.484 -9.172 1.00 49.66 87 GLY A CA 1
ATOM 629 C C . GLY A 1 87 ? -5.841 -3.904 -10.631 1.00 49.66 87 GLY A C 1
ATOM 630 O O . GLY A 1 87 ? -5.872 -3.100 -11.561 1.00 49.66 87 GLY A O 1
ATOM 631 N N . PHE A 1 88 ? -5.636 -5.193 -10.852 1.00 46.62 88 PHE A N 1
ATOM 632 C CA . PHE A 1 88 ? -5.482 -5.695 -12.203 1.00 46.62 88 PHE A CA 1
ATOM 633 C C . PHE A 1 88 ? -6.832 -6.186 -12.730 1.00 46.62 88 PHE A C 1
ATOM 635 O O . PHE A 1 88 ? -7.468 -7.051 -12.129 1.00 46.62 88 PHE A O 1
ATOM 642 N N . VAL A 1 89 ? -7.262 -5.622 -13.862 1.00 40.22 89 VAL A N 1
ATOM 643 C CA . VAL A 1 89 ? -8.295 -6.220 -14.713 1.00 40.22 89 VAL A CA 1
ATOM 644 C C . VAL A 1 89 ? -7.557 -7.046 -15.761 1.00 40.22 89 VAL A C 1
ATOM 646 O O . VAL A 1 89 ? -6.838 -6.491 -16.596 1.00 40.22 89 VAL A O 1
ATOM 649 N N . LEU A 1 90 ? -7.701 -8.370 -15.702 1.00 41.34 90 LEU A N 1
ATOM 650 C CA . LEU A 1 90 ? -7.168 -9.295 -16.705 1.00 41.34 90 LEU A CA 1
ATOM 651 C C . LEU A 1 90 ? -7.852 -9.062 -18.066 1.00 41.34 90 LEU A C 1
ATOM 653 O O . LEU A 1 90 ? -8.801 -9.745 -18.417 1.00 41.34 90 LEU A O 1
ATOM 657 N N . GLY A 1 91 ? -7.354 -8.123 -18.871 1.00 36.31 91 GLY A N 1
ATOM 658 C CA . GLY A 1 91 ? -7.754 -7.974 -20.273 1.00 36.31 91 GLY A CA 1
ATOM 659 C C . GLY A 1 91 ? -9.223 -7.586 -20.510 1.00 36.31 91 GLY A C 1
ATOM 660 O O . GLY A 1 91 ? -10.066 -7.536 -19.620 1.00 36.31 91 GLY A O 1
ATOM 661 N N . THR A 1 92 ? -9.539 -7.273 -21.762 1.00 42.94 92 THR A N 1
ATOM 662 C CA . THR A 1 92 ? -10.789 -6.614 -22.176 1.00 42.94 92 THR A CA 1
ATOM 663 C C . THR A 1 92 ? -12.052 -7.486 -22.141 1.00 42.94 92 THR A C 1
ATOM 665 O O . THR A 1 92 ? -13.073 -7.045 -22.650 1.00 42.94 92 THR A O 1
ATOM 668 N N . ASN A 1 93 ? -12.036 -8.689 -21.550 1.00 43.78 93 ASN A N 1
ATOM 669 C CA . ASN A 1 93 ? -13.215 -9.574 -21.476 1.00 43.78 93 ASN A CA 1
ATOM 670 C C . ASN A 1 93 ? -13.205 -10.585 -20.304 1.00 43.78 93 ASN A C 1
ATOM 672 O O . ASN A 1 93 ? -13.907 -11.593 -20.374 1.00 43.78 93 ASN A O 1
ATOM 676 N N . VAL A 1 94 ? -12.439 -10.375 -19.224 1.00 44.66 94 VAL A N 1
ATOM 677 C CA . VAL A 1 94 ? -12.389 -11.349 -18.113 1.00 44.66 94 VAL A CA 1
ATOM 678 C C . VAL A 1 94 ? -12.727 -10.693 -16.774 1.00 44.66 94 VAL A C 1
ATOM 680 O O . VAL A 1 94 ? -12.044 -9.788 -16.303 1.00 44.66 94 VAL A O 1
ATOM 683 N N . LEU A 1 95 ? -13.789 -11.205 -16.142 1.00 47.31 95 LEU A N 1
ATOM 684 C CA . LEU A 1 95 ? -14.247 -10.910 -14.778 1.00 47.31 95 LEU A CA 1
ATOM 685 C C . LEU A 1 95 ? -13.311 -11.518 -13.714 1.00 47.31 95 LEU A C 1
ATOM 687 O O . LEU A 1 95 ? -13.760 -12.224 -12.814 1.00 47.31 95 LEU A O 1
ATOM 691 N N . VAL A 1 96 ? -12.002 -11.291 -13.817 1.00 49.03 96 VAL A N 1
ATOM 692 C CA . VAL A 1 96 ? -11.059 -11.655 -12.754 1.00 49.03 96 VAL A CA 1
ATOM 693 C C . VAL A 1 96 ? -10.407 -10.372 -12.266 1.00 49.03 96 VAL A C 1
ATOM 695 O O . VAL A 1 96 ? -9.520 -9.818 -12.915 1.00 49.03 96 VAL A O 1
ATOM 698 N N . VAL A 1 97 ? -10.902 -9.895 -11.124 1.00 55.31 97 VAL A N 1
ATOM 699 C CA . VAL A 1 97 ? -10.202 -8.923 -10.288 1.00 55.31 97 VAL A CA 1
ATOM 700 C C . VAL A 1 97 ? -9.104 -9.676 -9.561 1.00 55.31 97 VAL A C 1
ATOM 702 O O . VAL A 1 97 ? -9.357 -10.499 -8.685 1.00 55.31 97 VAL A O 1
ATOM 705 N N . ASP A 1 98 ? -7.873 -9.436 -9.981 1.00 62.22 98 ASP A N 1
ATOM 706 C CA . ASP A 1 98 ? -6.714 -9.918 -9.260 1.00 62.22 98 ASP A CA 1
ATOM 707 C C . ASP A 1 98 ? -6.383 -8.891 -8.178 1.00 62.22 98 ASP A C 1
ATOM 709 O O . ASP A 1 98 ? -5.990 -7.753 -8.460 1.00 62.22 98 ASP A O 1
ATOM 713 N N . PHE A 1 99 ? -6.621 -9.292 -6.931 1.00 67.56 99 PHE A N 1
ATOM 714 C CA . PHE A 1 99 ? -6.387 -8.461 -5.759 1.00 67.56 99 PHE A CA 1
ATOM 715 C C . PHE A 1 99 ? -4.929 -8.484 -5.299 1.00 67.56 99 PHE A C 1
ATOM 717 O O . PHE A 1 99 ? -4.639 -8.100 -4.170 1.00 67.56 99 PHE A O 1
ATOM 724 N N . ARG A 1 100 ? -3.987 -8.905 -6.148 1.00 73.50 100 ARG A N 1
ATOM 725 C CA . ARG A 1 100 ? -2.573 -8.657 -5.885 1.00 73.50 100 ARG A CA 1
ATOM 726 C C . ARG A 1 100 ? -2.253 -7.180 -6.041 1.00 73.50 100 ARG A C 1
ATOM 728 O O . ARG A 1 100 ? -2.407 -6.612 -7.119 1.00 73.50 100 ARG A O 1
ATOM 735 N N . TRP A 1 101 ? -1.780 -6.551 -4.970 1.00 75.69 101 TRP A N 1
ATOM 736 C CA . TRP A 1 101 ? -1.464 -5.116 -4.991 1.00 75.69 101 TRP A CA 1
ATOM 737 C C . TRP A 1 101 ? -0.025 -4.818 -5.415 1.00 75.69 101 TRP A C 1
ATOM 739 O O . TRP A 1 101 ? 0.257 -3.756 -5.971 1.00 75.69 101 TRP A O 1
ATOM 749 N N . VAL A 1 102 ? 0.883 -5.780 -5.231 1.00 78.19 102 VAL A N 1
ATOM 750 C CA . VAL A 1 102 ? 2.204 -5.763 -5.858 1.00 78.19 102 VAL A CA 1
ATOM 751 C C . VAL A 1 102 ? 2.284 -6.915 -6.846 1.00 78.19 102 VAL A C 1
ATOM 753 O O . VAL A 1 102 ? 2.246 -8.085 -6.476 1.00 78.19 102 VAL A O 1
ATOM 756 N N . ASN A 1 103 ? 2.439 -6.571 -8.119 1.00 71.44 103 ASN A N 1
ATOM 757 C CA . ASN A 1 103 ? 2.829 -7.501 -9.166 1.00 71.44 103 ASN A CA 1
ATOM 758 C C . ASN A 1 103 ? 4.137 -6.979 -9.757 1.00 71.44 103 ASN A C 1
ATOM 760 O O . ASN A 1 103 ? 4.228 -5.807 -10.117 1.00 71.44 103 ASN A O 1
ATOM 764 N N . THR A 1 104 ? 5.159 -7.829 -9.782 1.00 65.56 104 THR A N 1
ATOM 765 C CA . THR A 1 104 ? 6.519 -7.442 -10.147 1.00 65.56 104 THR A CA 1
ATOM 766 C C . THR A 1 104 ? 6.598 -7.082 -11.626 1.00 65.56 104 THR A C 1
ATOM 768 O O . THR A 1 104 ? 6.575 -7.956 -12.491 1.00 65.56 104 THR A O 1
ATOM 771 N N . GLY A 1 105 ? 6.740 -5.790 -11.910 1.00 68.31 105 GLY A N 1
ATOM 772 C CA . GLY A 1 105 ? 7.052 -5.266 -13.235 1.00 68.31 105 GLY A CA 1
ATOM 773 C C . GLY A 1 105 ? 8.164 -4.228 -13.151 1.00 68.31 105 GLY A C 1
ATOM 774 O O . GLY A 1 105 ? 8.307 -3.545 -12.139 1.00 68.31 105 GLY A O 1
ATOM 775 N N . ALA A 1 106 ? 8.945 -4.093 -14.216 1.00 73.31 106 ALA A N 1
ATOM 776 C CA . ALA A 1 106 ? 10.057 -3.155 -14.290 1.00 73.31 106 ALA A CA 1
ATOM 777 C C . ALA A 1 106 ? 9.678 -1.982 -15.224 1.00 73.31 106 ALA A C 1
ATOM 779 O O . ALA A 1 106 ? 9.185 -2.225 -16.324 1.00 73.31 106 ALA A O 1
ATOM 780 N N . GLU A 1 107 ? 9.832 -0.729 -14.782 1.00 75.31 107 GLU A N 1
ATOM 781 C CA . GLU A 1 107 ? 9.588 0.487 -15.585 1.00 75.31 107 GLU A CA 1
ATOM 782 C C . GLU A 1 107 ? 10.803 1.428 -15.598 1.00 75.31 107 GLU A C 1
ATOM 784 O O . GLU A 1 107 ? 11.535 1.495 -14.603 1.00 75.31 107 GLU A O 1
ATOM 789 N N . PRO A 1 108 ? 11.013 2.197 -16.683 1.00 76.88 108 PRO A N 1
ATOM 790 C CA . PRO A 1 108 ? 11.967 3.299 -16.698 1.00 76.88 108 PRO A CA 1
ATOM 791 C C . PRO A 1 108 ? 11.719 4.285 -15.550 1.00 76.88 108 PRO A C 1
ATOM 793 O O . PRO A 1 108 ? 10.589 4.693 -15.282 1.00 76.88 108 PRO A O 1
ATOM 796 N N . SER A 1 109 ? 12.790 4.695 -14.870 1.00 75.94 109 SER A N 1
ATOM 797 C CA . SER A 1 109 ? 12.713 5.588 -13.704 1.00 75.94 109 SER A CA 1
ATOM 798 C C . SER A 1 109 ? 12.246 7.014 -14.024 1.00 75.94 109 SER A C 1
ATOM 800 O O . SER A 1 109 ? 11.892 7.753 -13.111 1.00 75.94 109 SER A O 1
ATOM 802 N N . ASN A 1 110 ? 12.204 7.400 -15.302 1.00 77.50 110 ASN A N 1
ATOM 803 C CA . ASN A 1 110 ? 11.660 8.675 -15.771 1.00 77.50 110 ASN A CA 1
ATOM 804 C C . ASN A 1 110 ? 10.134 8.653 -15.998 1.00 77.50 110 ASN A C 1
ATOM 806 O O . ASN A 1 110 ? 9.583 9.654 -16.455 1.00 77.50 110 ASN A O 1
ATOM 810 N N . ASN A 1 111 ? 9.447 7.546 -15.694 1.00 78.81 111 ASN A N 1
ATOM 811 C CA . ASN A 1 111 ? 7.989 7.483 -15.754 1.00 78.81 111 ASN A CA 1
ATOM 812 C C . ASN A 1 111 ? 7.340 8.188 -14.554 1.00 78.81 111 ASN A C 1
ATOM 814 O O . ASN A 1 111 ? 7.699 7.966 -13.395 1.00 78.81 111 ASN A O 1
ATOM 818 N N . PHE A 1 112 ? 6.307 8.980 -14.837 1.00 78.81 112 PHE A N 1
ATOM 819 C CA . PHE A 1 112 ? 5.466 9.606 -13.821 1.00 78.81 112 PHE A CA 1
ATOM 820 C C . PHE A 1 112 ? 4.382 8.625 -13.370 1.00 78.81 112 PHE A C 1
ATOM 822 O O . PHE A 1 112 ? 3.306 8.565 -13.962 1.00 78.81 112 PHE A O 1
ATOM 829 N N . LEU A 1 113 ? 4.681 7.840 -12.333 1.00 79.38 113 LEU A N 1
ATOM 830 C CA . LEU A 1 113 ? 3.721 6.933 -11.704 1.00 79.38 113 LEU A CA 1
ATOM 831 C C . LEU A 1 113 ? 3.374 7.402 -10.283 1.00 79.38 113 LEU A C 1
ATOM 833 O O . LEU A 1 113 ? 4.249 7.920 -9.582 1.00 79.38 113 LEU A O 1
ATOM 837 N N . PRO A 1 114 ? 2.123 7.206 -9.837 1.00 81.19 114 PRO A N 1
ATOM 838 C CA . PRO A 1 114 ? 1.721 7.489 -8.467 1.00 81.19 114 PRO A CA 1
ATOM 839 C C . PRO A 1 114 ? 2.476 6.635 -7.437 1.00 81.19 114 PRO A C 1
ATOM 841 O O . PRO A 1 114 ? 2.935 5.526 -7.716 1.00 81.19 114 PRO A O 1
ATOM 844 N N . VAL A 1 115 ? 2.558 7.163 -6.218 1.00 82.56 115 VAL A N 1
ATOM 845 C CA . VAL A 1 115 ? 3.034 6.480 -5.007 1.00 82.56 115 VAL A CA 1
ATOM 846 C C . VAL A 1 115 ? 1.906 6.450 -3.984 1.00 82.56 115 VAL A C 1
ATOM 848 O O . VAL A 1 115 ? 1.069 7.351 -3.961 1.00 82.56 115 VAL A O 1
ATOM 851 N N . TYR A 1 116 ? 1.908 5.453 -3.104 1.00 85.19 116 TYR A N 1
ATOM 852 C CA . TYR A 1 116 ? 1.015 5.445 -1.949 1.00 85.19 116 TYR A CA 1
ATOM 853 C C . TYR A 1 116 ? 1.689 6.016 -0.710 1.00 85.19 116 TYR A C 1
ATOM 855 O O . TYR A 1 116 ? 2.869 5.771 -0.455 1.00 85.19 116 TYR A O 1
ATOM 863 N N . GLY A 1 117 ? 0.896 6.723 0.090 1.00 87.44 117 GLY A N 1
ATOM 864 C CA . GLY A 1 117 ? 1.198 7.006 1.486 1.00 87.44 117 GLY A CA 1
ATOM 865 C C . GLY A 1 117 ? 0.363 6.105 2.390 1.00 87.44 117 GLY A C 1
ATOM 866 O O . GLY A 1 117 ? -0.798 5.834 2.092 1.00 87.44 117 GLY A O 1
ATOM 867 N N . ILE A 1 118 ? 0.946 5.666 3.503 1.00 88.25 118 ILE A N 1
ATOM 868 C CA . ILE A 1 118 ? 0.211 5.045 4.606 1.00 88.25 118 ILE A CA 1
ATOM 869 C C . ILE A 1 118 ? 0.217 6.020 5.781 1.00 88.25 118 ILE A C 1
ATOM 871 O O . ILE A 1 118 ? 1.246 6.635 6.078 1.00 88.25 118 ILE A O 1
ATOM 875 N N . SER A 1 119 ? -0.929 6.203 6.429 1.00 88.19 119 SER A N 1
ATOM 876 C CA . SER A 1 119 ? -0.989 7.002 7.649 1.00 88.19 119 SER A CA 1
ATOM 877 C C . SER A 1 119 ? -0.414 6.218 8.826 1.00 88.19 119 SER A C 1
ATOM 879 O O . SER A 1 119 ? -0.394 4.986 8.832 1.00 88.19 119 SER A O 1
ATOM 881 N N . SER A 1 120 ? -0.032 6.930 9.884 1.00 83.69 120 SER A N 1
ATOM 882 C CA . SER A 1 120 ? 0.026 6.313 11.206 1.00 83.69 120 SER A CA 1
ATOM 883 C C . SER A 1 120 ? -1.381 5.885 11.656 1.00 83.69 120 SER A C 1
ATOM 885 O O . SER A 1 120 ? -2.385 6.087 10.962 1.00 83.69 120 SER A O 1
ATOM 887 N N . VAL A 1 121 ? -1.464 5.277 12.837 1.00 81.44 121 VAL A N 1
ATOM 888 C CA . VAL A 1 121 ? -2.738 4.881 13.442 1.00 81.44 121 VAL A CA 1
ATOM 889 C C . VAL A 1 121 ? -3.649 6.100 13.589 1.00 81.44 121 VAL A C 1
ATOM 891 O O . VAL A 1 121 ? -3.314 7.049 14.297 1.00 81.44 121 VAL A O 1
ATOM 894 N N . LEU A 1 122 ? -4.827 6.043 12.967 1.00 76.50 122 LEU A N 1
ATOM 895 C CA . LEU A 1 122 ? -5.880 7.032 13.166 1.00 76.50 122 LEU A CA 1
ATOM 896 C C . LEU A 1 122 ? -6.527 6.786 14.535 1.00 76.50 122 LEU A C 1
ATOM 898 O O . LEU A 1 122 ? -7.389 5.923 14.687 1.00 76.50 122 LEU A O 1
ATOM 902 N N . ALA A 1 123 ? -6.065 7.505 15.556 1.00 74.25 123 ALA A N 1
ATOM 903 C CA . ALA A 1 123 ? -6.692 7.497 16.870 1.00 74.25 123 ALA A CA 1
ATOM 904 C C . ALA A 1 123 ? -7.835 8.518 16.905 1.00 74.25 123 ALA A C 1
ATOM 906 O O . ALA A 1 123 ? -7.667 9.664 16.486 1.00 74.25 123 ALA A O 1
ATOM 907 N N . VAL A 1 124 ? -8.987 8.121 17.446 1.00 74.06 124 VAL A N 1
ATOM 908 C CA . VAL A 1 124 ? -10.025 9.085 17.827 1.00 74.06 124 VAL A CA 1
ATOM 909 C C . VAL A 1 124 ? -9.456 9.931 18.970 1.00 74.06 124 VAL A C 1
ATOM 911 O O . VAL A 1 124 ? -8.993 9.343 19.951 1.00 74.06 124 VAL A O 1
ATOM 914 N N . PRO A 1 125 ? -9.473 11.275 18.894 1.00 66.06 125 PRO A N 1
ATOM 915 C CA . PRO A 1 125 ? -9.094 12.106 20.026 1.00 66.06 125 PRO A CA 1
ATOM 916 C C . PRO A 1 125 ? -10.002 11.764 21.208 1.00 66.06 125 PRO A C 1
ATOM 918 O O . PRO A 1 125 ? -11.199 12.053 21.190 1.00 66.06 125 PRO A O 1
ATOM 921 N N . THR A 1 126 ? -9.462 11.112 22.235 1.00 71.19 126 THR A N 1
ATOM 922 C CA . THR A 1 126 ? -10.190 10.938 23.489 1.00 71.19 126 THR A CA 1
ATOM 923 C C . THR A 1 126 ? -10.305 12.316 24.119 1.00 71.19 126 THR A C 1
ATOM 925 O O . THR A 1 126 ? -9.285 12.928 24.444 1.00 71.19 126 THR A O 1
ATOM 928 N N . ALA A 1 127 ? -11.533 12.823 24.249 1.00 70.44 127 ALA A N 1
ATOM 929 C CA . ALA A 1 127 ? -11.791 14.033 25.018 1.00 70.44 127 ALA A CA 1
ATOM 930 C C . ALA A 1 127 ? -11.116 13.912 26.400 1.00 70.44 127 ALA A C 1
ATOM 932 O O . ALA A 1 127 ? -11.059 12.800 26.942 1.00 70.44 127 ALA A O 1
ATOM 933 N N . PRO A 1 128 ? -10.594 15.013 26.976 1.00 69.56 128 PRO A N 1
ATOM 934 C CA . PRO A 1 128 ? -10.077 14.994 28.338 1.00 69.56 128 PRO A CA 1
ATOM 935 C C . PRO A 1 128 ? -11.114 14.347 29.266 1.00 69.56 128 PRO A C 1
ATOM 937 O O . PRO A 1 128 ? -12.309 14.590 29.064 1.00 69.56 128 PRO A O 1
ATOM 940 N N . PRO A 1 129 ? -10.704 13.534 30.258 1.00 63.88 129 PRO A N 1
ATOM 941 C CA . PRO A 1 129 ? -11.642 12.953 31.208 1.00 63.88 129 PRO A CA 1
ATOM 942 C C . PRO A 1 129 ? -12.534 14.063 31.760 1.00 63.88 129 PRO A C 1
ATOM 944 O O . PRO A 1 129 ? -12.022 15.070 32.255 1.00 63.88 129 PRO A O 1
ATOM 947 N N . ALA A 1 130 ? -13.855 13.914 31.635 1.00 65.00 130 ALA A N 1
ATOM 948 C CA . ALA A 1 130 ? -14.778 14.816 32.304 1.00 65.00 130 ALA A CA 1
ATOM 949 C C . ALA A 1 130 ? -14.410 14.797 33.791 1.00 65.00 130 ALA A C 1
ATOM 951 O O . ALA A 1 130 ? -14.396 13.727 34.401 1.00 65.00 130 ALA A O 1
ATOM 952 N N . ALA A 1 131 ? -14.041 15.950 34.351 1.00 63.53 131 ALA A N 1
ATOM 953 C CA . ALA A 1 131 ? -13.779 16.058 35.775 1.00 63.53 131 ALA A CA 1
ATOM 954 C C . ALA A 1 131 ? -15.071 15.677 36.502 1.00 63.53 131 ALA A C 1
ATOM 956 O O . ALA A 1 131 ? -16.048 16.425 36.476 1.00 63.53 131 ALA A O 1
ATOM 957 N N . THR A 1 132 ? -15.105 14.482 37.088 1.00 66.12 132 THR A N 1
ATOM 958 C CA . THR A 1 132 ? -16.169 14.068 37.996 1.00 66.12 132 THR A CA 1
ATOM 959 C C . THR A 1 132 ? -16.239 15.124 39.101 1.00 66.12 132 THR A C 1
ATOM 961 O O . THR A 1 132 ? -15.223 15.327 39.769 1.00 66.12 132 THR A O 1
ATOM 964 N N . PRO A 1 133 ? -17.363 15.838 39.300 1.00 61.75 133 PRO A N 1
ATOM 965 C CA . PRO A 1 133 ? -17.459 16.798 40.390 1.00 61.75 133 PRO A CA 1
ATOM 966 C C . PRO A 1 133 ? -17.236 16.063 41.710 1.00 61.75 133 PRO A C 1
ATOM 968 O O . PRO A 1 133 ? -17.903 15.058 41.970 1.00 61.75 133 PRO A O 1
ATOM 971 N N . GLU A 1 134 ? -16.292 16.527 42.531 1.00 68.25 134 GLU A N 1
ATOM 972 C CA . GLU A 1 134 ? -16.115 15.957 43.864 1.00 68.25 134 GLU A CA 1
ATOM 973 C C . GLU A 1 134 ? -17.423 16.116 44.653 1.00 68.25 134 GLU A C 1
ATOM 975 O O . GLU A 1 134 ? -18.061 17.177 44.579 1.00 68.25 134 GLU A O 1
ATOM 980 N N . PRO A 1 135 ? -17.867 15.082 45.392 1.00 55.75 135 PRO A N 1
ATOM 981 C CA . PRO A 1 135 ? -19.050 15.209 46.221 1.00 55.75 135 PRO A CA 1
ATOM 982 C C . PRO A 1 135 ? -18.786 16.320 47.234 1.00 55.75 135 PRO A C 1
ATOM 984 O O . PRO A 1 135 ? -17.922 16.206 48.099 1.00 55.75 135 PRO A O 1
ATOM 987 N N . SER 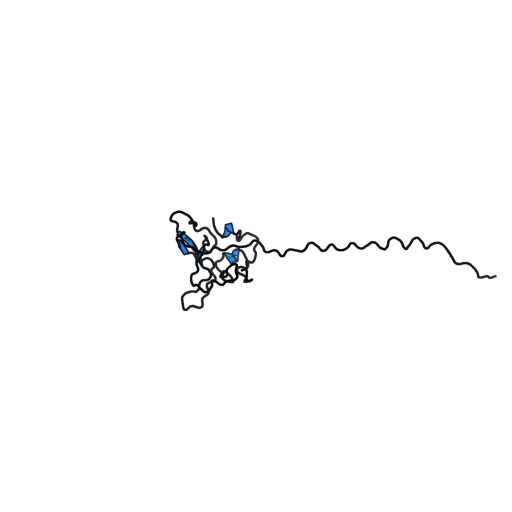A 1 136 ? -19.528 17.419 47.109 1.00 59.41 136 SER A N 1
ATOM 988 C CA . SER A 1 136 ? -19.531 18.477 48.110 1.00 59.41 136 SER A CA 1
ATOM 989 C C . SER A 1 136 ? -19.929 17.845 49.440 1.00 59.41 136 SER A C 1
ATOM 991 O O . SER A 1 136 ? -21.065 17.396 49.595 1.00 59.41 136 SER A O 1
ATOM 993 N N . SER A 1 137 ? -18.986 17.768 50.378 1.00 57.03 137 SER A N 1
ATOM 994 C CA . SER A 1 137 ? -19.164 17.249 51.737 1.00 57.03 137 SER A CA 1
ATOM 995 C C . SER A 1 137 ? -20.135 18.123 52.545 1.00 57.03 137 SER A C 1
ATOM 997 O O . SER A 1 137 ? -19.751 18.804 53.491 1.00 57.03 137 SER A O 1
ATOM 999 N N . LEU A 1 138 ? -21.419 18.112 52.186 1.00 50.94 138 LEU A N 1
ATOM 1000 C CA . LEU A 1 138 ? -22.509 18.808 52.870 1.00 50.94 138 LEU A CA 1
ATOM 1001 C C . LEU A 1 138 ? -23.144 17.905 53.945 1.00 50.94 138 LEU A C 1
ATOM 1003 O O . LEU A 1 138 ? -24.359 17.770 54.023 1.00 50.94 138 LEU A O 1
ATOM 1007 N N . LEU A 1 139 ? -22.323 17.241 54.763 1.00 51.06 139 LEU A N 1
ATOM 1008 C CA . LEU A 1 139 ? -22.786 16.451 55.918 1.00 51.06 139 LEU A CA 1
ATOM 1009 C C . LEU A 1 139 ? -22.035 16.791 57.220 1.00 51.06 139 LEU A C 1
ATOM 1011 O O . LEU A 1 139 ? -22.180 16.098 58.220 1.00 51.06 139 LEU A O 1
ATOM 1015 N N . GLY A 1 140 ? -21.254 17.876 57.241 1.00 52.84 140 GLY A N 1
ATOM 1016 C CA . GLY A 1 140 ? -20.339 18.187 58.345 1.00 52.84 140 GLY A CA 1
ATOM 1017 C C . GLY A 1 140 ? -20.876 19.006 59.528 1.00 52.84 140 GLY A C 1
ATOM 1018 O O . GLY A 1 140 ? -20.104 19.219 60.455 1.00 52.84 140 GLY A O 1
ATOM 1019 N N . PHE A 1 141 ? -22.130 19.490 59.548 1.00 52.03 141 PHE A N 1
ATOM 1020 C CA . PHE A 1 141 ? -22.529 20.498 60.560 1.00 52.03 141 PHE A CA 1
ATOM 1021 C C . PHE A 1 141 ? -23.887 20.333 61.275 1.00 52.03 141 PHE A C 1
ATOM 1023 O O . PHE A 1 141 ? -24.239 21.217 62.050 1.00 52.03 141 PHE A O 1
ATOM 1030 N N . ILE A 1 142 ? -24.651 19.240 61.115 1.00 56.97 142 ILE A N 1
ATOM 1031 C CA . ILE A 1 142 ? -26.017 19.166 61.704 1.00 56.97 142 ILE A CA 1
ATOM 1032 C C . ILE A 1 142 ? -26.158 18.294 62.975 1.00 56.97 142 ILE A C 1
ATOM 1034 O O . ILE A 1 142 ? -27.219 18.300 63.586 1.00 56.97 142 ILE A O 1
ATOM 1038 N N . THR A 1 143 ? -25.125 17.622 63.502 1.00 52.69 143 THR A N 1
ATOM 1039 C CA . THR A 1 143 ? -25.334 16.716 64.666 1.00 52.69 143 THR A CA 1
ATOM 1040 C C . THR A 1 143 ? -24.594 17.052 65.961 1.00 52.69 143 THR A C 1
ATOM 1042 O O . THR A 1 143 ? -24.413 16.158 66.782 1.00 52.69 143 THR A O 1
ATOM 1045 N N . LEU A 1 144 ? -24.214 18.312 66.220 1.00 52.09 144 LEU A N 1
ATOM 1046 C CA . LEU A 1 144 ? -23.689 18.686 67.552 1.00 52.09 144 LEU A CA 1
ATOM 1047 C C . LEU A 1 144 ? -24.347 19.910 68.216 1.00 52.09 144 LEU A C 1
ATOM 1049 O O . LEU A 1 144 ? -23.900 20.346 69.271 1.00 52.09 144 LEU A O 1
ATOM 1053 N N . GLY A 1 145 ? -25.440 20.435 67.653 1.00 51.53 145 GLY A N 1
ATOM 1054 C CA . GLY A 1 145 ? -26.171 21.593 68.197 1.00 51.53 145 GLY A CA 1
ATOM 1055 C C . GLY A 1 145 ? -27.495 21.284 68.912 1.00 51.53 145 GLY A C 1
ATOM 1056 O O . GLY A 1 145 ? -28.253 22.207 69.176 1.00 51.53 145 GLY A O 1
ATOM 1057 N N . GLY A 1 146 ? -27.817 20.013 69.184 1.00 50.91 146 GLY A N 1
ATOM 1058 C CA . GLY A 1 146 ? -29.162 19.594 69.617 1.00 50.91 146 GLY A CA 1
ATOM 1059 C C . GLY A 1 146 ? -29.290 19.034 71.036 1.00 50.91 146 GLY A C 1
ATOM 1060 O O . GLY A 1 146 ? -30.312 18.426 71.336 1.00 50.91 146 GLY A O 1
ATOM 1061 N N . LEU A 1 147 ? -28.284 19.183 71.905 1.00 51.09 147 LEU A N 1
ATOM 1062 C CA . LEU A 1 147 ? -28.354 18.699 73.291 1.00 51.09 147 LEU A CA 1
ATOM 1063 C C . LEU A 1 147 ? -28.341 19.855 74.290 1.00 51.09 147 LEU A C 1
ATOM 1065 O O . LEU A 1 147 ? -27.455 19.926 75.125 1.00 51.09 147 LEU A O 1
ATOM 1069 N N . MET A 1 148 ? -29.314 20.759 74.201 1.00 54.47 148 MET A N 1
ATOM 1070 C CA . MET A 1 148 ? -29.823 21.522 75.343 1.00 54.47 148 MET A CA 1
ATOM 1071 C C . MET A 1 148 ? -31.275 21.930 75.048 1.00 54.47 148 MET A C 1
ATOM 1073 O O . MET A 1 148 ? -31.594 22.273 73.916 1.00 54.47 148 MET A O 1
ATOM 1077 N N . LEU A 1 149 ? -32.094 21.948 76.105 1.00 45.91 149 LEU A N 1
ATOM 1078 C CA . LEU A 1 149 ? -33.471 22.464 76.230 1.00 45.91 149 LEU A CA 1
ATOM 1079 C C . LEU A 1 149 ? -34.657 21.518 75.948 1.00 45.91 149 LEU A C 1
ATOM 1081 O O . LEU A 1 149 ? -35.113 21.356 74.824 1.00 45.91 149 LEU A 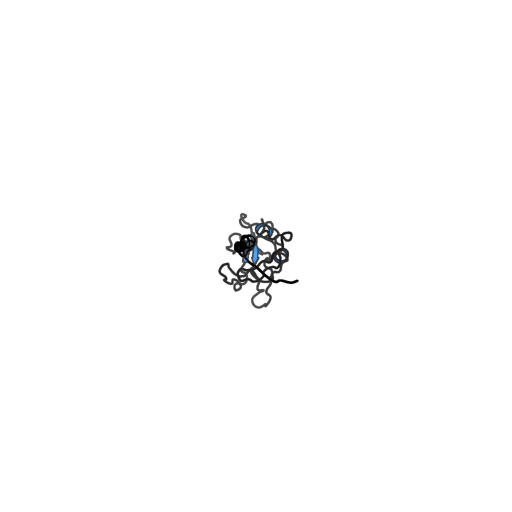O 1
ATOM 1085 N N . GLY A 1 150 ? -35.302 21.106 77.049 1.00 42.00 150 GLY A N 1
ATOM 1086 C CA . GLY A 1 150 ? -36.731 21.396 77.224 1.00 42.00 150 GLY A CA 1
ATOM 1087 C C . GLY A 1 150 ? -37.652 20.199 77.465 1.00 42.00 150 GLY A C 1
ATOM 1088 O O . GLY A 1 150 ? -38.092 19.554 76.524 1.00 42.00 150 GLY A O 1
ATOM 1089 N N . GLY A 1 151 ? -38.050 19.975 78.722 1.00 42.34 151 GLY A N 1
ATOM 1090 C CA . GLY A 1 151 ? -39.170 19.083 79.042 1.00 42.34 151 GLY A CA 1
ATOM 1091 C C . GLY A 1 151 ? -39.413 18.915 80.539 1.00 42.34 151 GLY A C 1
ATOM 1092 O O . GLY A 1 151 ? -38.979 17.941 81.141 1.00 42.34 151 GLY A O 1
ATOM 1093 N N . ALA A 1 152 ? -40.091 19.883 81.149 1.00 47.56 152 ALA A N 1
ATOM 1094 C CA . ALA A 1 152 ? -40.449 19.900 82.562 1.00 47.56 152 ALA A CA 1
ATOM 1095 C C . ALA A 1 152 ? -41.730 19.076 82.872 1.00 47.56 152 ALA A C 1
ATOM 1097 O O . ALA A 1 152 ? -42.734 19.219 82.186 1.00 47.56 152 ALA A O 1
ATOM 1098 N N . VAL A 1 153 ? -41.696 18.350 84.004 1.00 48.62 153 VAL A N 1
ATOM 1099 C CA . VAL A 1 153 ? -42.751 18.219 85.048 1.00 48.62 153 VAL A CA 1
ATOM 1100 C C . VAL A 1 153 ? -43.897 17.169 84.943 1.00 48.62 153 VAL A C 1
ATOM 1102 O O . VAL A 1 153 ? -44.717 17.160 84.035 1.00 48.62 153 VAL A O 1
ATOM 1105 N N . ARG A 1 154 ? -44.023 16.447 86.084 1.00 45.97 154 ARG A N 1
ATOM 1106 C CA . ARG A 1 154 ? -45.175 15.789 86.774 1.00 45.97 154 ARG A CA 1
ATOM 1107 C C . ARG A 1 154 ? -45.660 14.386 86.361 1.00 45.97 154 ARG A C 1
ATOM 1109 O O . ARG A 1 154 ? -46.374 14.240 85.378 1.00 45.97 154 ARG A O 1
ATOM 1116 N N . LYS A 1 155 ? -45.600 13.449 87.330 1.00 42.84 155 LYS A N 1
ATOM 1117 C CA . LYS A 1 155 ? -46.811 12.907 88.000 1.00 42.84 155 LYS A CA 1
ATOM 1118 C C . LYS A 1 155 ? -46.512 12.221 89.347 1.00 42.84 155 LYS A C 1
ATOM 1120 O O . LYS A 1 155 ? -45.463 11.624 89.530 1.00 42.84 155 LYS A O 1
ATOM 1125 N N . ALA A 1 156 ? -47.461 12.358 90.272 1.00 45.00 156 ALA A N 1
ATOM 1126 C CA . ALA A 1 156 ? -47.434 11.956 91.680 1.00 45.00 156 ALA A CA 1
ATOM 1127 C C . ALA A 1 156 ? -47.905 10.510 91.953 1.00 45.00 156 ALA A C 1
ATOM 1129 O O . ALA A 1 156 ? -48.635 9.958 91.127 1.00 45.00 156 ALA A O 1
ATOM 1130 N N . ARG A 1 157 ? -47.574 10.002 93.161 1.00 41.03 157 ARG A N 1
ATOM 1131 C CA . ARG A 1 157 ? -48.241 9.003 94.058 1.00 41.03 157 ARG A CA 1
ATOM 1132 C C . ARG A 1 157 ? -47.144 8.197 94.792 1.00 41.03 157 ARG A C 1
ATOM 1134 O O . ARG A 1 157 ? -46.157 7.867 94.154 1.00 41.03 157 ARG A O 1
ATOM 1141 N N . LYS A 1 158 ? -47.223 7.845 96.078 1.00 41.19 158 LYS A N 1
ATOM 1142 C CA . LYS A 1 158 ? -48.316 7.770 97.058 1.00 41.19 158 LYS A CA 1
ATOM 1143 C C . LYS A 1 158 ? -47.720 7.929 98.460 1.00 41.19 158 LYS A C 1
ATOM 1145 O O . LYS A 1 158 ? -46.558 7.500 98.618 1.00 41.19 158 LYS A O 1
#

InterPro domains:
  IPR013424 PEP-CTERM protein-sorting domain [TIGR02595] (132-155)